Protein AF-A0A950DEA7-F1 (afdb_monomer_lite)

Structure (mmCIF, N/CA/C/O backbone):
data_AF-A0A950DEA7-F1
#
_entry.id   AF-A0A950DEA7-F1
#
loop_
_atom_site.group_PDB
_atom_site.id
_atom_site.type_symbol
_atom_site.label_atom_id
_atom_site.label_alt_id
_atom_site.label_comp_id
_atom_site.label_asym_id
_atom_site.label_entity_id
_atom_site.label_seq_id
_atom_site.pdbx_PDB_ins_code
_atom_site.Cartn_x
_atom_site.Cartn_y
_atom_site.Cartn_z
_atom_site.occupancy
_atom_site.B_iso_or_equiv
_atom_site.auth_seq_id
_atom_site.auth_comp_id
_atom_site.auth_asym_id
_atom_site.auth_atom_id
_atom_site.pdbx_PDB_model_num
ATOM 1 N N . MET A 1 1 ? -5.336 5.102 -19.730 1.00 51.97 1 MET A N 1
ATOM 2 C CA . MET A 1 1 ? -6.077 5.083 -18.445 1.00 51.97 1 MET A CA 1
ATOM 3 C C . MET A 1 1 ? -5.545 6.207 -17.571 1.00 51.97 1 MET A C 1
ATOM 5 O O . MET A 1 1 ? -4.335 6.280 -17.415 1.00 51.97 1 MET A O 1
ATOM 9 N N . SER A 1 2 ? -6.398 7.100 -17.056 1.00 69.62 2 SER A N 1
ATOM 10 C CA . SER A 1 2 ? -5.942 8.187 -16.173 1.00 69.62 2 SER A CA 1
ATOM 11 C C . SER A 1 2 ? -5.297 7.606 -14.909 1.00 69.62 2 SER A C 1
ATOM 13 O O . SER A 1 2 ? -5.825 6.657 -14.327 1.00 69.62 2 SER A O 1
ATOM 15 N N . ASP A 1 3 ? -4.165 8.174 -14.482 1.00 73.38 3 ASP A N 1
ATOM 16 C CA . ASP A 1 3 ? -3.408 7.739 -13.296 1.00 73.38 3 ASP A CA 1
ATOM 17 C C . ASP A 1 3 ? -4.290 7.701 -12.032 1.00 73.38 3 ASP A C 1
ATOM 19 O O . ASP A 1 3 ? -4.070 6.894 -11.129 1.00 73.38 3 ASP A O 1
ATOM 23 N N . PHE A 1 4 ? -5.339 8.527 -12.005 1.00 77.94 4 PHE A N 1
ATOM 24 C CA . PHE A 1 4 ? -6.337 8.578 -10.942 1.00 77.94 4 PHE A CA 1
ATOM 25 C C . PHE A 1 4 ? -7.132 7.268 -10.802 1.00 77.94 4 PHE A C 1
ATOM 27 O O . PHE A 1 4 ? -7.263 6.739 -9.700 1.00 77.94 4 PHE A O 1
ATOM 34 N N . TRP A 1 5 ? -7.590 6.695 -11.920 1.00 86.06 5 TRP A N 1
ATOM 35 C CA . TRP A 1 5 ? -8.356 5.442 -11.931 1.00 86.06 5 TRP A CA 1
ATOM 36 C C . TRP A 1 5 ? -7.534 4.257 -11.426 1.00 86.06 5 TRP A C 1
ATOM 38 O O . TRP A 1 5 ? -8.054 3.380 -10.739 1.00 86.06 5 TRP A O 1
ATOM 48 N N . LEU A 1 6 ? -6.241 4.228 -11.752 1.00 86.69 6 LEU A N 1
ATOM 49 C CA . LEU A 1 6 ? -5.353 3.157 -11.313 1.00 86.69 6 LEU A CA 1
ATOM 50 C C . LEU A 1 6 ? -5.037 3.259 -9.814 1.00 86.69 6 LEU A C 1
ATOM 52 O O . LEU A 1 6 ? -5.045 2.241 -9.124 1.00 86.69 6 LEU A O 1
ATOM 56 N N . VAL A 1 7 ? -4.839 4.477 -9.294 1.00 89.75 7 VAL A N 1
ATOM 57 C CA . VAL A 1 7 ? -4.691 4.709 -7.846 1.00 89.75 7 VAL A CA 1
ATOM 58 C C . VAL A 1 7 ? -5.936 4.250 -7.094 1.00 89.75 7 VAL A C 1
ATOM 60 O O . VAL A 1 7 ? -5.807 3.518 -6.116 1.00 89.75 7 VAL A O 1
ATOM 63 N N . ASP A 1 8 ? -7.133 4.617 -7.557 1.00 91.50 8 ASP A N 1
ATOM 64 C CA . ASP A 1 8 ? -8.373 4.206 -6.893 1.00 91.50 8 ASP A CA 1
ATOM 65 C C . ASP A 1 8 ? -8.626 2.697 -6.972 1.00 91.50 8 ASP A C 1
ATOM 67 O O . ASP A 1 8 ? -9.103 2.104 -6.001 1.00 91.50 8 ASP A O 1
ATOM 71 N N . ARG A 1 9 ? -8.247 2.052 -8.082 1.00 90.94 9 ARG A N 1
ATOM 72 C CA . ARG A 1 9 ? -8.326 0.593 -8.218 1.00 90.94 9 ARG A CA 1
ATOM 73 C C . ARG A 1 9 ? -7.422 -0.114 -7.210 1.00 90.94 9 ARG A C 1
ATOM 75 O O . ARG A 1 9 ? -7.899 -0.995 -6.500 1.00 90.94 9 ARG A O 1
ATOM 82 N N . ILE A 1 10 ? -6.151 0.283 -7.115 1.00 90.94 10 ILE A N 1
ATOM 83 C CA .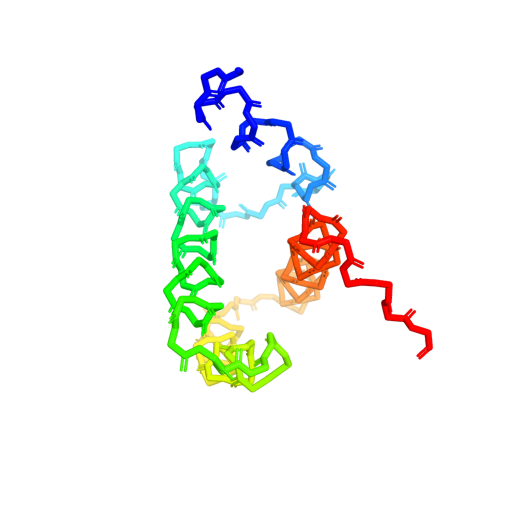 ILE A 1 10 ? -5.203 -0.299 -6.150 1.00 90.94 10 ILE A CA 1
ATOM 84 C C . ILE A 1 10 ? -5.691 -0.037 -4.721 1.00 90.94 10 ILE A C 1
ATOM 86 O O . ILE A 1 10 ? -5.788 -0.969 -3.928 1.00 90.94 10 ILE A O 1
ATOM 90 N N . ARG A 1 11 ? -6.103 1.200 -4.416 1.00 93.44 11 ARG A N 1
ATOM 91 C CA . ARG A 1 11 ? -6.671 1.579 -3.114 1.00 93.44 11 ARG A CA 1
ATOM 92 C C . ARG A 1 11 ? -7.804 0.642 -2.695 1.00 93.44 11 ARG A C 1
ATOM 94 O O . ARG A 1 11 ? -7.765 0.105 -1.596 1.00 93.44 11 ARG A O 1
ATOM 101 N N . SER A 1 12 ? -8.771 0.404 -3.584 1.00 92.25 12 SER A N 1
ATOM 102 C CA . SER A 1 12 ? -9.938 -0.439 -3.285 1.00 92.25 12 SER A CA 1
ATOM 103 C C . SER A 1 12 ? -9.597 -1.898 -2.955 1.00 92.25 12 SER A C 1
ATOM 105 O O . SER A 1 12 ? -10.365 -2.558 -2.267 1.00 92.25 12 SER A O 1
ATOM 107 N N . ARG A 1 13 ? -8.448 -2.400 -3.425 1.00 92.19 13 ARG A N 1
ATOM 108 C CA . ARG A 1 13 ? -7.968 -3.767 -3.160 1.00 92.19 13 ARG A CA 1
ATOM 109 C C . ARG A 1 13 ? -7.089 -3.860 -1.918 1.00 92.19 13 ARG A C 1
ATOM 111 O O . ARG A 1 13 ? -7.027 -4.903 -1.279 1.00 92.19 13 ARG A O 1
ATOM 118 N N . VAL A 1 14 ? -6.384 -2.778 -1.607 1.00 92.44 14 VAL A N 1
ATOM 119 C CA . VAL A 1 14 ? -5.443 -2.698 -0.489 1.00 92.44 14 VAL A CA 1
ATOM 120 C C . VAL A 1 14 ? -6.178 -2.417 0.823 1.00 92.44 14 VAL A C 1
ATOM 122 O O . VAL A 1 14 ? -5.961 -3.111 1.818 1.00 92.44 14 VAL A O 1
ATOM 125 N N . PHE A 1 15 ? -7.087 -1.442 0.806 1.00 91.00 15 PHE A N 1
ATOM 126 C CA . PHE A 1 15 ? -7.858 -0.986 1.962 1.00 91.00 15 PHE A CA 1
ATOM 127 C C . PHE A 1 15 ? -9.215 -1.692 2.023 1.00 91.00 15 PHE A C 1
ATOM 129 O O . PHE A 1 15 ? -10.262 -1.091 1.797 1.00 91.00 15 PHE A O 1
ATOM 136 N N . VAL A 1 16 ? -9.179 -3.000 2.288 1.00 87.00 16 VAL A N 1
ATOM 137 C CA . VAL A 1 16 ? -10.383 -3.816 2.554 1.00 87.00 16 VAL A CA 1
ATOM 138 C C . VAL A 1 16 ? -10.821 -3.768 4.021 1.00 87.00 16 VAL A C 1
ATOM 140 O O . VAL A 1 16 ? -11.921 -4.199 4.346 1.00 87.00 16 VAL A O 1
ATOM 143 N N . VAL A 1 17 ? -9.960 -3.246 4.896 1.00 85.06 17 VAL A N 1
ATOM 144 C CA . VAL A 1 17 ? -10.227 -3.011 6.317 1.00 85.06 17 VAL A CA 1
ATOM 145 C C . VAL A 1 17 ? -9.859 -1.565 6.623 1.00 85.06 17 VAL A C 1
ATOM 147 O O . VAL A 1 17 ? -8.852 -1.062 6.116 1.00 85.06 17 VAL A O 1
ATOM 150 N N . GLU A 1 18 ? -10.680 -0.904 7.432 1.00 83.06 18 GLU A N 1
ATOM 151 C CA . GLU A 1 18 ? -10.438 0.469 7.861 1.00 83.06 18 GLU A CA 1
ATOM 152 C C . GLU A 1 18 ? -9.319 0.519 8.905 1.00 83.06 18 GLU A C 1
ATOM 154 O O . GLU A 1 18 ? -9.296 -0.259 9.858 1.00 83.06 18 GLU A O 1
ATOM 159 N N . LEU A 1 19 ? -8.393 1.461 8.729 1.00 85.12 19 LEU A N 1
ATOM 160 C CA . LEU A 1 19 ? -7.389 1.794 9.731 1.00 85.12 19 LEU A CA 1
ATOM 161 C C . LEU A 1 19 ? -7.758 3.154 10.344 1.00 85.12 19 LEU A C 1
ATOM 163 O O . LEU A 1 19 ? -7.931 4.117 9.588 1.00 85.12 19 LEU A O 1
ATOM 167 N N . PRO A 1 20 ? -7.860 3.281 11.678 1.00 83.81 20 PRO A N 1
ATOM 168 C CA . PRO A 1 20 ? -8.145 4.557 12.324 1.00 83.81 20 PRO A CA 1
ATOM 169 C C . PRO A 1 20 ? -7.199 5.667 11.841 1.00 83.81 20 PRO A C 1
ATOM 171 O O . PRO A 1 20 ? -5.980 5.511 11.823 1.00 83.81 20 PRO A O 1
ATOM 174 N N . GLY A 1 21 ? -7.765 6.795 11.402 1.00 81.62 21 GLY A N 1
ATOM 175 C CA . GLY A 1 21 ? -7.001 7.923 10.848 1.00 81.62 21 GLY A CA 1
ATOM 176 C C . GLY A 1 21 ? -6.645 7.819 9.355 1.00 81.62 21 GLY A C 1
ATOM 177 O O . GLY A 1 21 ? -6.153 8.797 8.779 1.00 81.62 21 GLY A O 1
ATOM 178 N N . MET A 1 22 ? -6.941 6.699 8.685 1.00 87.12 22 MET A N 1
ATOM 179 C CA . MET A 1 22 ? -6.856 6.603 7.224 1.00 87.12 22 MET A CA 1
ATOM 180 C C . MET A 1 22 ? -8.156 7.051 6.567 1.00 87.1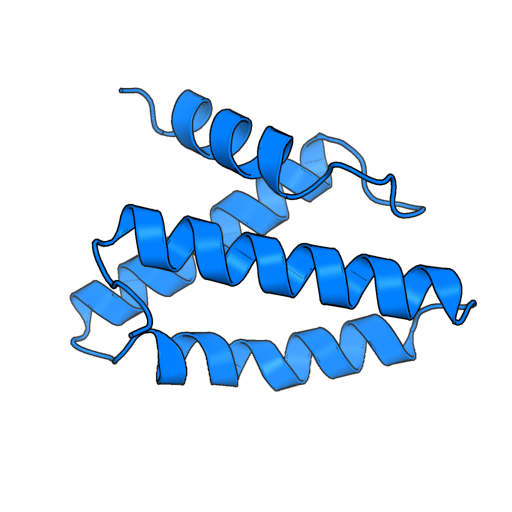2 22 MET A C 1
ATOM 182 O O . MET A 1 22 ? -9.110 6.299 6.414 1.00 87.12 22 MET A O 1
ATOM 186 N N . THR A 1 23 ? -8.178 8.308 6.133 1.00 90.75 23 THR A N 1
ATOM 187 C CA . THR A 1 23 ? -9.217 8.808 5.228 1.00 90.75 23 THR A CA 1
ATOM 188 C C . THR A 1 23 ? -8.939 8.336 3.801 1.00 90.75 23 THR A C 1
ATOM 190 O O . THR A 1 23 ? -7.784 8.130 3.427 1.00 90.75 23 THR A O 1
ATOM 193 N N . ARG A 1 24 ? -9.962 8.292 2.935 1.00 90.44 24 ARG A N 1
ATOM 194 C CA . ARG A 1 24 ? -9.777 7.998 1.496 1.00 90.44 24 ARG A CA 1
ATOM 195 C C . ARG A 1 24 ? -8.693 8.851 0.830 1.00 90.44 24 ARG A C 1
ATOM 197 O O . ARG A 1 24 ? -8.025 8.397 -0.097 1.00 90.44 24 ARG A O 1
ATOM 204 N N . GLN A 1 25 ? -8.521 10.096 1.270 1.00 90.94 25 GLN A N 1
ATOM 205 C CA . GLN A 1 25 ? -7.470 10.972 0.760 1.00 90.94 25 GLN A CA 1
ATOM 206 C C . GLN A 1 25 ? -6.077 10.493 1.188 1.00 90.94 25 GLN A C 1
ATOM 208 O O . GLN A 1 25 ? -5.182 10.423 0.345 1.00 90.94 25 GLN A O 1
ATOM 213 N N . ASN A 1 26 ? -5.910 10.108 2.455 1.00 90.00 26 ASN A N 1
ATOM 214 C CA . ASN A 1 26 ? -4.658 9.558 2.977 1.00 90.00 26 ASN A CA 1
ATOM 215 C C . ASN A 1 26 ? -4.327 8.206 2.328 1.00 90.00 26 ASN A C 1
ATOM 217 O O . ASN A 1 26 ? -3.182 7.970 1.946 1.00 90.00 26 ASN A O 1
ATOM 221 N N . GLU A 1 27 ? -5.332 7.358 2.100 1.00 92.75 27 GLU A N 1
ATOM 222 C CA . GLU A 1 27 ? -5.183 6.101 1.359 1.00 92.75 27 GLU A CA 1
ATOM 223 C C . GLU A 1 27 ? -4.658 6.335 -0.062 1.00 92.75 27 GLU A C 1
ATOM 225 O O . GLU A 1 27 ? -3.659 5.742 -0.476 1.00 92.75 27 GLU A O 1
ATOM 230 N N . ARG A 1 28 ? -5.295 7.245 -0.814 1.00 93.62 28 ARG A N 1
ATOM 231 C CA . ARG A 1 28 ? -4.845 7.624 -2.163 1.00 93.62 28 ARG A CA 1
ATOM 232 C C . ARG A 1 28 ? -3.431 8.187 -2.142 1.00 93.62 28 ARG A C 1
ATOM 234 O O . ARG A 1 28 ? -2.644 7.885 -3.040 1.00 93.62 28 ARG A O 1
ATOM 241 N N . TYR A 1 29 ? -3.111 9.007 -1.144 1.00 92.06 29 TYR A N 1
ATOM 242 C CA . TYR A 1 29 ? -1.782 9.581 -0.990 1.00 92.06 29 TYR A CA 1
ATOM 243 C C . TYR A 1 29 ? -0.725 8.497 -0.759 1.00 92.06 29 TYR A C 1
ATOM 245 O O . TYR A 1 29 ? 0.307 8.515 -1.434 1.00 92.06 29 TYR A O 1
ATOM 253 N N . LEU A 1 30 ? -1.000 7.518 0.110 1.00 91.25 30 LEU A N 1
ATOM 254 C CA . LEU A 1 30 ? -0.104 6.387 0.352 1.00 91.25 30 LEU A CA 1
ATOM 255 C C . LEU A 1 30 ? 0.135 5.593 -0.937 1.00 91.25 30 LEU A C 1
ATOM 257 O O . LEU A 1 30 ? 1.281 5.433 -1.358 1.00 91.25 30 LEU A O 1
ATOM 261 N N . VAL A 1 31 ? -0.940 5.181 -1.619 1.00 92.81 31 VAL A N 1
ATOM 262 C CA . VAL A 1 31 ? -0.854 4.429 -2.884 1.00 92.81 31 VAL A CA 1
ATOM 263 C C . VAL A 1 31 ? -0.047 5.204 -3.925 1.00 92.81 31 VAL A C 1
ATOM 265 O O . VAL A 1 31 ? 0.861 4.654 -4.548 1.00 92.81 31 VAL A O 1
ATOM 268 N N . LYS A 1 32 ? -0.329 6.500 -4.103 1.00 92.88 32 LYS A N 1
ATOM 269 C CA . LYS A 1 32 ? 0.382 7.355 -5.063 1.00 92.88 32 LYS A CA 1
ATOM 270 C C . LYS A 1 32 ? 1.869 7.483 -4.725 1.00 92.88 32 LYS A C 1
ATOM 272 O O . LYS A 1 32 ? 2.699 7.462 -5.635 1.00 92.88 32 LYS A O 1
ATOM 277 N N . SER A 1 33 ? 2.205 7.600 -3.443 1.00 91.00 33 SER A N 1
ATOM 278 C CA . SER A 1 33 ? 3.586 7.744 -2.974 1.00 91.00 33 SER A CA 1
ATOM 279 C C . SER A 1 33 ? 4.383 6.460 -3.196 1.00 91.00 33 SER A C 1
ATOM 281 O O . SER A 1 33 ? 5.457 6.506 -3.798 1.00 91.00 33 SER A O 1
ATOM 283 N N . CYS A 1 34 ? 3.823 5.303 -2.833 1.00 90.69 34 CYS A N 1
ATOM 284 C CA . CYS A 1 34 ? 4.451 4.004 -3.082 1.00 90.69 34 CYS A CA 1
ATOM 285 C C . CYS A 1 34 ? 4.591 3.712 -4.584 1.00 90.69 34 CYS A C 1
ATOM 287 O O . CYS A 1 34 ? 5.659 3.285 -5.021 1.00 90.69 34 CYS A O 1
ATOM 289 N N . ARG A 1 35 ? 3.575 4.029 -5.404 1.00 90.06 35 ARG A N 1
ATOM 2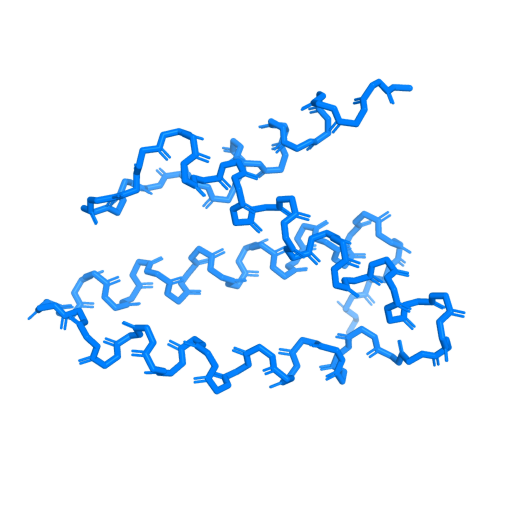90 C CA . ARG A 1 35 ? 3.672 3.934 -6.875 1.00 90.06 35 ARG A CA 1
ATOM 291 C C . ARG A 1 35 ? 4.800 4.794 -7.428 1.00 90.06 35 ARG A C 1
ATOM 293 O O . ARG A 1 35 ? 5.541 4.341 -8.295 1.00 90.06 35 ARG A O 1
ATOM 300 N N . ARG A 1 36 ? 4.944 6.033 -6.949 1.00 89.81 36 ARG A N 1
ATOM 301 C CA . ARG A 1 36 ? 6.022 6.931 -7.385 1.00 89.81 36 ARG A CA 1
ATOM 302 C C . ARG A 1 36 ? 7.394 6.370 -7.016 1.00 89.81 36 ARG A C 1
ATOM 304 O O . ARG A 1 36 ? 8.278 6.380 -7.865 1.00 89.81 36 ARG A O 1
ATOM 311 N N . LEU A 1 37 ? 7.555 5.846 -5.802 1.00 87.69 37 LEU A N 1
ATOM 312 C CA . LEU A 1 37 ? 8.802 5.217 -5.366 1.00 87.69 37 LEU A CA 1
ATOM 313 C C . LEU A 1 37 ? 9.163 4.029 -6.263 1.00 87.69 37 LEU A C 1
ATOM 315 O O . LEU A 1 37 ? 10.260 3.988 -6.812 1.00 87.69 37 LEU A O 1
ATOM 319 N N . VAL A 1 38 ? 8.211 3.122 -6.492 1.00 86.00 38 VAL A N 1
ATOM 320 C CA . VAL A 1 38 ? 8.362 1.977 -7.403 1.00 86.00 38 VAL A CA 1
ATOM 321 C C . VAL A 1 38 ? 8.703 2.433 -8.823 1.00 86.00 38 VAL A C 1
ATOM 323 O O . VAL A 1 38 ? 9.569 1.850 -9.471 1.00 86.00 38 VAL A O 1
ATOM 326 N N . ARG A 1 39 ? 8.068 3.505 -9.313 1.00 87.25 39 ARG A N 1
ATOM 327 C CA . ARG A 1 39 ? 8.369 4.069 -10.634 1.00 87.25 39 ARG A CA 1
ATOM 328 C C . ARG A 1 39 ? 9.787 4.599 -10.748 1.00 87.25 39 ARG A C 1
ATOM 330 O O . ARG A 1 39 ? 10.460 4.269 -11.722 1.00 87.25 39 ARG A O 1
ATOM 337 N N . ASN A 1 40 ? 10.224 5.363 -9.758 1.00 89.44 40 ASN A N 1
ATOM 338 C CA . ASN A 1 40 ? 11.563 5.935 -9.724 1.00 89.44 40 ASN A CA 1
ATOM 339 C C . ASN A 1 40 ? 12.629 4.842 -9.586 1.00 89.44 40 ASN A C 1
ATOM 341 O O . ASN A 1 40 ? 13.622 4.876 -10.302 1.00 89.44 40 ASN A O 1
ATOM 345 N N . ALA A 1 41 ? 12.388 3.840 -8.738 1.00 86.75 41 ALA A N 1
ATOM 346 C CA . ALA A 1 41 ? 13.275 2.693 -8.586 1.00 86.75 41 ALA A CA 1
ATOM 347 C C . ALA A 1 41 ? 13.441 1.921 -9.899 1.00 86.75 41 ALA A C 1
ATOM 349 O O . ALA A 1 41 ? 14.568 1.688 -10.324 1.00 86.75 41 ALA A O 1
ATOM 350 N N . SER A 1 42 ? 12.339 1.603 -10.593 1.00 84.81 42 SER A N 1
ATOM 351 C CA . SER A 1 42 ? 12.419 0.943 -11.903 1.00 84.81 42 SER A CA 1
ATOM 352 C C . SER A 1 42 ? 13.189 1.778 -12.927 1.00 84.81 42 SER A C 1
ATOM 354 O O . SER A 1 42 ? 13.991 1.228 -13.672 1.00 84.81 42 SER A O 1
ATOM 356 N N . ALA A 1 43 ? 12.955 3.094 -12.973 1.00 87.81 43 ALA A N 1
ATOM 357 C CA . ALA A 1 43 ? 13.654 3.988 -13.897 1.00 87.81 43 ALA A CA 1
ATOM 358 C C . ALA A 1 43 ? 15.163 4.067 -13.608 1.00 87.81 43 ALA A C 1
ATOM 360 O O . ALA A 1 43 ? 15.954 4.234 -14.528 1.00 87.81 43 ALA A O 1
ATOM 361 N N . ALA A 1 44 ? 15.556 3.901 -12.344 1.00 89.31 44 ALA A N 1
ATOM 362 C CA . ALA A 1 44 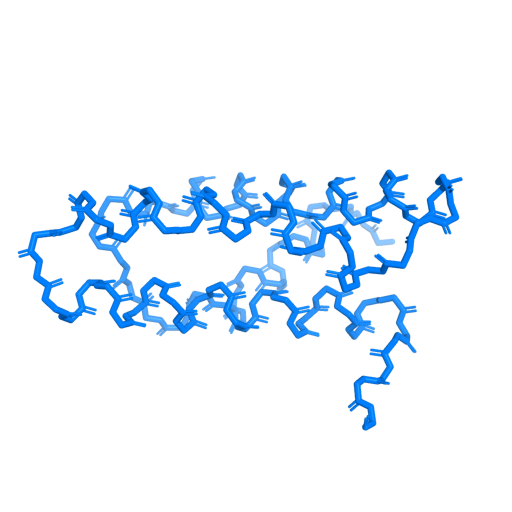? 16.946 3.833 -11.909 1.00 89.31 44 ALA A CA 1
ATOM 363 C C . ALA A 1 44 ? 17.561 2.419 -12.013 1.00 89.31 44 ALA A C 1
ATOM 365 O O . ALA A 1 44 ? 18.690 2.220 -11.574 1.00 89.31 44 ALA A O 1
ATOM 366 N N . GLY A 1 45 ? 16.831 1.424 -12.537 1.00 87.94 45 GLY A N 1
ATOM 367 C CA . GLY A 1 45 ? 17.294 0.031 -12.608 1.00 87.94 45 GLY A CA 1
ATOM 368 C C . GLY A 1 45 ? 17.386 -0.676 -11.249 1.00 87.94 45 GLY A C 1
ATOM 369 O O . GLY A 1 45 ? 17.984 -1.744 -11.146 1.00 87.94 45 GLY A O 1
ATOM 370 N N . VAL A 1 46 ? 16.797 -0.104 -10.197 1.00 87.69 46 VAL A N 1
ATOM 371 C CA . VAL A 1 46 ? 16.806 -0.674 -8.847 1.00 87.69 46 VAL A CA 1
ATOM 372 C C . VAL A 1 46 ? 15.727 -1.758 -8.741 1.00 87.69 46 VAL A C 1
ATOM 374 O O . VAL A 1 46 ? 14.556 -1.483 -9.035 1.00 87.69 46 VAL A O 1
ATOM 377 N N . PRO A 1 47 ? 16.065 -2.978 -8.278 1.00 86.12 47 PRO A N 1
ATOM 378 C CA . PRO A 1 47 ? 15.079 -4.030 -8.060 1.00 86.12 47 PRO A CA 1
ATOM 379 C C . PRO A 1 47 ? 13.973 -3.590 -7.096 1.00 86.12 47 PRO A C 1
ATOM 381 O O . PRO A 1 47 ? 14.239 -3.010 -6.042 1.00 86.12 47 PRO A O 1
ATOM 384 N N . LEU A 1 48 ? 12.718 -3.925 -7.411 1.00 82.12 48 LEU A N 1
ATOM 385 C CA . LEU A 1 48 ? 11.565 -3.519 -6.598 1.00 82.12 48 LEU A CA 1
ATOM 386 C C . LEU A 1 48 ? 11.643 -4.014 -5.151 1.00 82.12 48 LEU A C 1
ATOM 388 O O . LEU A 1 48 ? 11.193 -3.312 -4.252 1.00 82.12 48 LEU A O 1
ATOM 392 N N . ALA A 1 49 ? 12.242 -5.183 -4.914 1.00 84.81 49 ALA A N 1
ATOM 393 C CA . ALA A 1 49 ? 12.461 -5.702 -3.565 1.00 84.81 49 ALA A CA 1
ATOM 394 C C . ALA A 1 49 ? 13.382 -4.788 -2.737 1.00 84.81 49 ALA A C 1
ATOM 396 O O . ALA A 1 49 ? 13.104 -4.538 -1.568 1.00 84.81 49 ALA A O 1
ATOM 397 N N . VAL A 1 50 ? 14.425 -4.230 -3.363 1.00 85.50 50 VAL A N 1
ATOM 398 C CA . VAL A 1 50 ? 15.353 -3.274 -2.734 1.00 85.50 50 VAL A CA 1
ATOM 399 C C . VAL A 1 50 ? 14.665 -1.930 -2.504 1.00 85.50 50 VAL A C 1
ATOM 401 O O . VAL A 1 50 ? 14.797 -1.328 -1.445 1.00 85.50 50 VAL A O 1
ATOM 404 N N . ALA A 1 51 ? 13.869 -1.467 -3.465 1.00 85.12 51 ALA A N 1
ATOM 405 C CA . ALA A 1 51 ? 13.082 -0.250 -3.293 1.00 85.12 51 ALA A CA 1
ATOM 406 C C . ALA A 1 51 ? 12.052 -0.389 -2.155 1.00 85.12 51 ALA A C 1
ATOM 408 O O . ALA A 1 51 ? 11.833 0.539 -1.380 1.00 85.12 51 ALA A O 1
ATOM 409 N N . TRP A 1 52 ? 11.438 -1.567 -2.028 1.00 87.38 52 TRP A N 1
ATOM 410 C CA . TRP A 1 52 ? 10.480 -1.857 -0.969 1.00 87.38 52 TRP A CA 1
ATOM 411 C C . TRP A 1 52 ? 11.142 -2.022 0.402 1.00 87.38 52 TRP A C 1
ATOM 413 O O . TRP A 1 52 ? 10.571 -1.589 1.400 1.00 87.38 52 TRP A O 1
ATOM 423 N N . SER A 1 53 ? 12.349 -2.590 0.486 1.00 85.06 53 SER A N 1
ATOM 424 C CA . SER A 1 53 ? 13.057 -2.724 1.767 1.00 85.06 53 SER A CA 1
ATOM 425 C C . SER A 1 53 ? 13.403 -1.367 2.387 1.00 85.06 53 SER A C 1
ATOM 427 O O . SER A 1 53 ? 13.354 -1.227 3.607 1.00 85.06 53 SER A O 1
ATOM 429 N N . GLN A 1 54 ? 13.626 -0.332 1.570 1.00 81.75 54 GLN A N 1
ATOM 430 C CA . GLN A 1 54 ? 13.793 1.048 2.048 1.00 81.75 54 GLN A CA 1
ATOM 431 C C . GLN A 1 54 ? 12.533 1.602 2.732 1.00 81.75 54 GLN A C 1
ATOM 433 O O . GLN A 1 54 ? 12.634 2.432 3.634 1.00 81.75 54 GLN A O 1
ATOM 438 N N . LEU A 1 55 ? 11.342 1.116 2.360 1.00 84.50 55 LEU A N 1
ATOM 439 C CA . LEU A 1 55 ? 10.101 1.433 3.072 1.00 84.50 55 LEU A CA 1
ATOM 440 C C . LEU A 1 55 ? 9.969 0.667 4.394 1.00 84.50 55 LEU A C 1
ATOM 442 O O . LEU A 1 55 ? 9.190 1.094 5.241 1.00 84.50 55 LEU A O 1
ATOM 446 N N . GLY A 1 56 ? 10.732 -0.409 4.608 1.00 83.56 56 GLY A N 1
ATOM 447 C CA . GLY A 1 56 ? 10.685 -1.223 5.826 1.00 83.56 56 GLY A CA 1
ATOM 448 C C . GLY A 1 56 ? 10.869 -0.394 7.097 1.00 83.56 56 GLY A C 1
ATOM 449 O O . GLY A 1 56 ? 10.027 -0.444 7.987 1.00 83.56 56 GLY A O 1
ATOM 450 N N . GLN A 1 57 ? 11.871 0.489 7.124 1.00 81.75 57 GLN A N 1
ATOM 451 C CA . GLN A 1 57 ? 12.106 1.380 8.269 1.00 81.75 57 GLN A CA 1
ATOM 452 C C . GLN A 1 57 ? 10.945 2.351 8.519 1.00 81.75 57 GLN A C 1
ATOM 454 O O . GLN A 1 57 ? 10.646 2.702 9.660 1.00 81.75 57 GLN A O 1
ATOM 459 N N . TYR A 1 58 ? 10.285 2.820 7.457 1.00 83.12 58 TYR A N 1
ATOM 460 C CA . TYR A 1 58 ? 9.106 3.671 7.596 1.00 83.12 58 TYR A CA 1
ATOM 461 C C . TYR A 1 58 ? 7.922 2.878 8.153 1.00 83.12 58 TYR A C 1
ATOM 463 O O . TYR A 1 58 ? 7.234 3.366 9.047 1.00 83.12 58 TYR A O 1
ATOM 471 N N . ILE A 1 59 ? 7.720 1.652 7.663 1.00 85.75 59 ILE A N 1
ATOM 472 C CA . ILE A 1 59 ? 6.670 0.744 8.129 1.00 85.75 59 ILE A CA 1
ATOM 473 C C . ILE A 1 59 ? 6.865 0.447 9.617 1.00 85.75 59 ILE A C 1
ATOM 475 O O . ILE A 1 59 ? 5.929 0.649 10.379 1.00 85.75 59 ILE A O 1
ATOM 479 N N . GLU A 1 60 ? 8.077 0.095 10.049 1.00 86.25 60 GLU A N 1
ATOM 480 C CA . GLU A 1 60 ? 8.415 -0.165 11.459 1.00 86.25 60 GLU A CA 1
ATOM 481 C C . GLU A 1 60 ? 8.179 1.056 12.368 1.00 86.25 60 GLU A C 1
ATOM 483 O O . GLU A 1 60 ? 7.644 0.963 13.481 1.00 86.25 60 GLU A O 1
ATOM 488 N N . ARG A 1 61 ? 8.541 2.255 11.895 1.00 85.62 61 ARG A N 1
ATOM 489 C CA . ARG A 1 61 ? 8.271 3.503 12.627 1.00 85.62 61 ARG A CA 1
ATOM 490 C C . ARG A 1 61 ? 6.780 3.825 12.688 1.00 85.62 61 ARG A C 1
ATOM 492 O O . ARG A 1 61 ? 6.326 4.397 13.674 1.00 85.62 61 ARG A O 1
ATOM 499 N N . ALA A 1 62 ? 6.023 3.498 11.647 1.00 84.25 62 ALA A N 1
ATOM 500 C CA . ALA A 1 62 ? 4.582 3.702 11.628 1.00 84.25 62 ALA A CA 1
ATOM 501 C C . ALA A 1 62 ? 3.872 2.705 12.556 1.00 84.25 62 ALA A C 1
ATOM 503 O O . ALA A 1 62 ? 3.050 3.129 13.365 1.00 84.25 62 ALA A O 1
ATOM 504 N N . THR A 1 63 ? 4.237 1.420 12.519 1.00 86.38 63 THR A N 1
ATOM 505 C CA . THR A 1 63 ? 3.666 0.380 13.392 1.00 86.38 63 THR A CA 1
ATOM 506 C C . THR A 1 63 ? 3.957 0.636 14.864 1.00 86.38 63 THR A C 1
ATOM 508 O O . THR A 1 63 ? 3.070 0.482 15.697 1.00 86.38 63 THR A O 1
ATOM 511 N N . SER A 1 64 ? 5.163 1.092 15.216 1.00 85.06 64 SER A N 1
ATOM 512 C CA . SER A 1 64 ? 5.506 1.386 16.620 1.00 85.06 64 SER A CA 1
ATOM 513 C C . SER A 1 64 ? 4.684 2.529 17.233 1.00 85.06 64 SER A C 1
ATOM 515 O O . SER A 1 64 ? 4.537 2.586 18.452 1.00 85.06 64 SER A O 1
ATOM 517 N N . ARG A 1 65 ? 4.106 3.411 16.406 1.00 85.62 65 ARG A N 1
ATOM 518 C CA . ARG A 1 65 ? 3.228 4.513 16.839 1.00 85.62 65 ARG A CA 1
ATOM 519 C C . ARG A 1 65 ? 1.760 4.109 16.990 1.00 85.62 65 ARG A C 1
ATOM 521 O O . ARG A 1 65 ? 0.965 4.917 17.467 1.00 85.62 65 ARG A O 1
ATOM 528 N N . MET A 1 66 ? 1.391 2.900 16.575 1.00 87.81 66 MET A N 1
ATOM 529 C CA . MET A 1 66 ? 0.018 2.406 16.672 1.00 87.81 66 MET A CA 1
ATOM 530 C C . MET A 1 66 ? -0.283 1.925 18.086 1.00 87.81 66 MET A C 1
ATOM 532 O O . MET A 1 66 ? 0.581 1.347 18.760 1.00 87.81 66 MET A O 1
ATOM 536 N N . ARG A 1 67 ? -1.512 2.199 18.531 1.00 87.25 67 ARG A N 1
ATOM 537 C CA . ARG A 1 67 ? -1.933 2.036 19.925 1.00 87.25 67 ARG A CA 1
ATOM 538 C C . ARG A 1 67 ? -2.302 0.596 20.234 1.00 87.25 67 ARG A C 1
ATOM 540 O O . ARG A 1 67 ? -2.072 0.151 21.352 1.00 87.25 67 ARG A O 1
ATOM 547 N N . THR A 1 68 ? -2.867 -0.112 19.262 1.00 90.94 68 THR A N 1
ATOM 548 C CA . THR A 1 68 ? -3.350 -1.486 19.441 1.00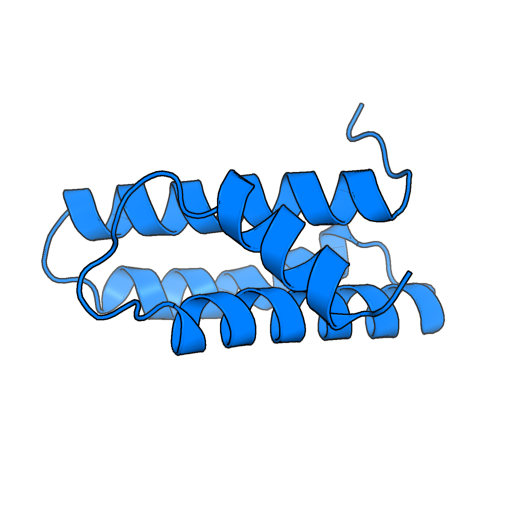 90.94 68 THR A CA 1
ATOM 549 C C . THR A 1 68 ? -2.614 -2.467 18.537 1.00 90.94 68 THR A C 1
ATOM 551 O O . THR A 1 68 ? -2.129 -2.096 17.467 1.00 90.94 68 THR A O 1
ATOM 554 N N . GLU A 1 69 ? -2.562 -3.734 18.950 1.00 90.12 69 GLU A N 1
ATOM 555 C CA . GLU A 1 69 ? -2.000 -4.805 18.118 1.00 90.12 69 GLU A CA 1
ATOM 556 C C . GLU A 1 69 ? -2.809 -4.987 16.829 1.00 90.12 69 GLU A C 1
ATOM 558 O O . GLU A 1 69 ? -2.244 -5.075 15.744 1.00 90.12 69 GLU A O 1
ATOM 563 N N . GLN A 1 70 ? -4.138 -4.879 16.921 1.00 88.75 70 GLN A N 1
ATOM 564 C CA . GLN A 1 70 ? -5.023 -4.935 15.759 1.00 88.75 70 GLN A CA 1
ATOM 565 C C . GLN A 1 70 ? -4.684 -3.865 14.709 1.00 88.75 70 GLN A C 1
ATOM 567 O O . GLN A 1 70 ? -4.679 -4.152 13.512 1.00 88.75 70 GLN A O 1
ATOM 572 N N . GLU A 1 71 ? -4.394 -2.627 15.124 1.00 89.25 71 GLU A N 1
ATOM 573 C CA . GLU A 1 71 ? -3.972 -1.561 14.203 1.00 89.25 71 GLU A CA 1
ATOM 574 C C . GLU A 1 71 ? -2.647 -1.907 13.515 1.00 89.25 71 GLU A C 1
ATOM 576 O O . GLU A 1 71 ? -2.513 -1.703 12.306 1.00 89.25 71 GLU A O 1
ATOM 581 N N . ARG A 1 72 ? -1.690 -2.470 14.265 1.00 90.69 72 ARG A N 1
ATOM 582 C CA . ARG 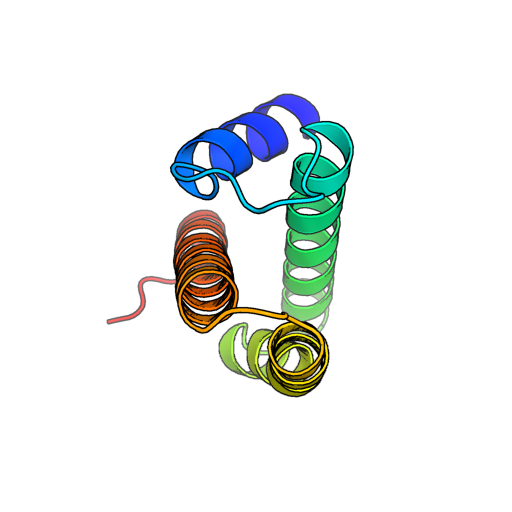A 1 72 ? -0.376 -2.881 13.746 1.00 90.69 72 ARG A CA 1
ATOM 583 C C . ARG A 1 72 ? -0.520 -3.969 12.697 1.00 90.69 72 ARG A C 1
ATOM 585 O O . ARG A 1 72 ? -0.024 -3.801 11.582 1.00 90.69 72 ARG A O 1
ATOM 592 N N . GLU A 1 73 ? -1.240 -5.036 13.022 1.00 91.19 73 GLU A N 1
ATOM 593 C CA . GLU A 1 73 ? -1.515 -6.143 12.105 1.00 91.19 73 GLU A CA 1
ATOM 594 C C . GLU A 1 73 ? -2.241 -5.657 10.848 1.00 91.19 73 GLU A C 1
ATOM 596 O O . GLU A 1 73 ? -1.850 -5.985 9.724 1.00 91.19 73 GLU A O 1
ATOM 601 N N . THR A 1 74 ? -3.254 -4.802 11.022 1.00 91.19 74 THR A N 1
ATOM 602 C CA . THR A 1 74 ? -4.026 -4.231 9.911 1.00 91.19 74 THR A CA 1
ATOM 603 C C . THR A 1 74 ? -3.131 -3.405 8.991 1.00 91.19 74 THR A C 1
ATOM 605 O O . THR A 1 74 ? -3.188 -3.555 7.768 1.00 91.19 74 THR A O 1
ATOM 608 N N . PHE A 1 75 ? -2.263 -2.562 9.550 1.00 91.12 75 PHE A N 1
ATOM 609 C CA . PHE A 1 75 ? -1.339 -1.755 8.761 1.00 91.12 75 PHE A CA 1
ATOM 610 C C . PHE A 1 75 ? -0.301 -2.602 8.023 1.00 91.12 75 PHE A C 1
ATOM 612 O O . PHE A 1 75 ? -0.053 -2.368 6.838 1.00 91.12 75 PHE A O 1
ATOM 619 N N . VAL A 1 76 ? 0.273 -3.616 8.675 1.00 90.75 76 VAL A N 1
ATOM 620 C CA . VAL A 1 76 ? 1.205 -4.547 8.023 1.00 90.75 76 VAL A CA 1
ATOM 621 C C . VAL A 1 76 ? 0.514 -5.275 6.870 1.00 90.75 76 VAL A C 1
ATOM 623 O O . VAL A 1 76 ? 1.064 -5.323 5.768 1.00 90.75 76 VAL A O 1
ATOM 626 N N . ALA A 1 77 ? -0.715 -5.759 7.069 1.00 91.75 77 ALA A N 1
ATOM 627 C CA . ALA A 1 77 ? -1.498 -6.412 6.022 1.00 91.75 77 ALA A CA 1
ATOM 628 C C . ALA A 1 77 ? -1.804 -5.467 4.843 1.00 91.75 77 ALA A C 1
ATOM 630 O O . ALA A 1 77 ? -1.691 -5.865 3.682 1.00 91.75 77 ALA A O 1
ATOM 631 N N . ILE A 1 78 ? -2.143 -4.202 5.119 1.00 93.00 78 ILE A N 1
ATOM 632 C CA . ILE A 1 78 ? -2.319 -3.154 4.100 1.00 93.00 78 ILE A CA 1
ATOM 633 C C . ILE A 1 78 ? -1.027 -2.972 3.293 1.00 93.00 78 ILE A C 1
ATOM 635 O O . ILE A 1 78 ? -1.060 -2.988 2.062 1.00 93.00 78 ILE A O 1
ATOM 639 N N . MET A 1 79 ? 0.123 -2.847 3.960 1.00 92.62 79 MET A N 1
ATOM 640 C CA . MET A 1 79 ? 1.408 -2.657 3.283 1.00 92.62 79 MET A CA 1
ATOM 641 C C . MET A 1 79 ? 1.817 -3.881 2.456 1.00 92.62 79 MET A C 1
ATOM 643 O O . MET A 1 79 ? 2.317 -3.718 1.344 1.00 92.62 79 MET A O 1
ATOM 647 N N . GLN A 1 80 ? 1.560 -5.099 2.937 1.00 90.94 80 GLN A N 1
ATOM 648 C CA . GLN A 1 80 ? 1.802 -6.328 2.173 1.00 90.94 80 GLN A CA 1
ATOM 649 C C . GLN A 1 80 ? 0.936 -6.390 0.908 1.00 90.94 80 GLN A C 1
ATOM 651 O O . GLN A 1 80 ? 1.470 -6.567 -0.184 1.00 90.94 80 GLN A O 1
ATOM 656 N N . ARG A 1 81 ? -0.376 -6.134 1.016 1.00 92.81 81 ARG A N 1
ATOM 657 C CA . ARG A 1 81 ? -1.272 -6.078 -0.157 1.00 92.81 81 ARG A CA 1
ATOM 658 C C . ARG A 1 81 ? -0.845 -5.004 -1.151 1.00 92.81 81 ARG A C 1
ATOM 660 O O . ARG A 1 81 ? -0.908 -5.217 -2.360 1.00 92.81 81 ARG A O 1
ATOM 667 N N . LEU A 1 82 ? -0.408 -3.847 -0.649 1.00 92.56 82 LEU A N 1
ATOM 668 C CA . LEU A 1 82 ? 0.079 -2.761 -1.492 1.00 92.56 82 LEU A CA 1
ATOM 669 C C . LEU A 1 82 ? 1.328 -3.181 -2.264 1.00 92.56 82 LEU A C 1
ATOM 671 O O . LEU A 1 82 ? 1.394 -2.936 -3.465 1.00 92.56 82 LEU A O 1
ATOM 675 N N . ARG A 1 83 ? 2.287 -3.844 -1.609 1.00 91.38 83 ARG A N 1
ATOM 676 C CA . ARG A 1 83 ? 3.465 -4.406 -2.281 1.00 91.38 83 ARG A CA 1
ATOM 677 C C . ARG A 1 83 ? 3.048 -5.309 -3.435 1.00 91.38 83 ARG A C 1
ATOM 679 O O . ARG A 1 83 ? 3.512 -5.117 -4.555 1.00 91.38 83 ARG A O 1
ATOM 686 N N . ASP A 1 84 ? 2.158 -6.254 -3.171 1.00 90.69 84 ASP A N 1
ATOM 687 C CA . ASP A 1 84 ? 1.790 -7.280 -4.142 1.00 90.69 84 ASP A CA 1
ATOM 688 C C . ASP A 1 84 ? 1.052 -6.678 -5.351 1.00 90.69 84 ASP A C 1
ATOM 690 O O . ASP A 1 84 ? 1.351 -7.022 -6.496 1.00 90.69 84 ASP A O 1
ATOM 694 N N . GLU A 1 85 ? 0.155 -5.709 -5.131 1.00 91.06 85 GLU A N 1
ATOM 695 C CA . GLU A 1 85 ? -0.510 -4.988 -6.226 1.00 91.06 85 GLU A CA 1
ATOM 696 C C . GLU A 1 85 ? 0.479 -4.162 -7.064 1.00 91.06 85 GLU A C 1
ATOM 698 O O . GLU A 1 85 ? 0.351 -4.117 -8.288 1.00 91.06 85 GLU A O 1
ATOM 703 N N . LEU A 1 86 ? 1.492 -3.550 -6.443 1.00 88.56 86 LEU A N 1
ATOM 704 C CA . LEU A 1 86 ? 2.518 -2.781 -7.157 1.00 88.56 86 LEU A CA 1
ATOM 705 C C . LEU A 1 86 ? 3.469 -3.676 -7.957 1.00 88.56 86 LEU A C 1
ATOM 707 O O . LEU A 1 86 ? 3.847 -3.330 -9.076 1.00 88.56 86 LEU A O 1
ATOM 711 N N . PHE A 1 87 ? 3.842 -4.836 -7.417 1.00 86.75 87 PHE A N 1
ATOM 712 C CA . PHE A 1 87 ? 4.666 -5.815 -8.128 1.00 86.75 87 PHE A CA 1
ATOM 713 C C . PHE A 1 87 ? 3.897 -6.403 -9.315 1.00 86.75 87 PHE A C 1
ATOM 715 O O . PHE A 1 87 ? 4.432 -6.470 -10.425 1.00 86.75 87 PHE A O 1
ATOM 722 N N . ARG A 1 88 ? 2.609 -6.713 -9.120 1.00 85.38 88 ARG A N 1
ATOM 723 C CA . ARG A 1 88 ? 1.701 -7.143 -10.189 1.00 85.38 88 ARG A CA 1
ATOM 724 C C . ARG A 1 88 ? 1.524 -6.068 -11.266 1.00 85.38 88 ARG A C 1
ATOM 726 O O . ARG A 1 88 ? 1.565 -6.411 -12.443 1.00 85.38 88 ARG A O 1
ATOM 733 N N . GLU A 1 89 ? 1.380 -4.788 -10.899 1.00 80.94 89 GLU A N 1
ATOM 734 C CA . GLU A 1 89 ? 1.326 -3.663 -11.858 1.00 80.94 89 GLU A CA 1
ATOM 735 C C . GLU A 1 89 ? 2.558 -3.652 -12.777 1.00 80.94 89 GLU A C 1
ATOM 737 O O . GLU A 1 89 ? 2.452 -3.351 -13.964 1.00 80.94 89 GLU A O 1
ATOM 742 N N . ARG A 1 90 ? 3.732 -4.000 -12.239 1.00 74.81 90 ARG A N 1
ATOM 743 C CA . ARG A 1 90 ? 4.998 -4.026 -12.980 1.00 74.81 90 ARG A CA 1
ATOM 744 C C . ARG A 1 90 ? 5.271 -5.322 -13.740 1.00 74.81 90 ARG A C 1
ATOM 746 O O . ARG A 1 90 ? 6.306 -5.411 -14.391 1.00 74.81 90 ARG A O 1
ATOM 753 N N . GLY A 1 91 ? 4.380 -6.311 -13.668 1.00 66.38 91 GLY A N 1
ATOM 754 C CA . GLY A 1 91 ? 4.621 -7.637 -14.242 1.00 66.38 91 GLY A CA 1
ATOM 755 C C . GLY A 1 91 ? 5.687 -8.444 -13.491 1.00 66.38 91 GLY A C 1
ATOM 756 O O . GLY A 1 91 ? 6.112 -9.492 -13.972 1.00 66.38 91 GLY A O 1
ATOM 757 N N . CYS A 1 92 ? 6.111 -7.991 -12.306 1.00 57.69 92 CYS A N 1
ATOM 758 C CA . CYS A 1 92 ? 6.967 -8.764 -11.420 1.00 57.69 92 CYS A CA 1
ATOM 759 C C . CYS A 1 92 ? 6.097 -9.803 -10.710 1.00 57.69 92 CYS A C 1
ATOM 761 O O . CYS A 1 92 ? 5.460 -9.516 -9.697 1.00 57.69 92 CYS A O 1
ATOM 763 N N . VAL A 1 93 ? 6.049 -11.017 -11.251 1.00 45.50 93 VAL A N 1
ATOM 764 C CA . VAL A 1 93 ? 5.518 -12.165 -10.516 1.00 45.50 93 VAL A CA 1
ATOM 765 C C . VAL A 1 93 ? 6.554 -12.510 -9.449 1.00 45.50 93 VAL A C 1
ATOM 767 O O . VAL A 1 93 ? 7.654 -12.941 -9.789 1.00 45.50 93 VAL A O 1
ATOM 770 N N . LEU A 1 94 ? 6.233 -12.277 -8.172 1.00 49.84 94 LEU A N 1
ATOM 771 C CA . LEU A 1 94 ? 6.946 -12.924 -7.068 1.00 49.84 94 LEU A CA 1
ATOM 772 C C . LEU A 1 94 ? 6.680 -14.428 -7.225 1.00 49.84 94 LEU A C 1
ATOM 774 O O . LEU A 1 94 ? 5.588 -14.893 -6.903 1.00 49.84 94 LEU A O 1
ATOM 778 N N . ARG A 1 95 ? 7.616 -15.129 -7.865 1.00 38.66 95 ARG A N 1
ATOM 779 C CA . ARG A 1 95 ? 7.672 -16.591 -7.917 1.00 38.66 95 ARG A CA 1
ATOM 780 C C . ARG A 1 95 ? 8.426 -17.104 -6.706 1.00 38.66 95 ARG A C 1
ATOM 782 O O . ARG A 1 95 ? 9.432 -16.451 -6.349 1.00 38.66 95 ARG A O 1
#

Sequence (95 aa):
MSDFWLVDRIRSRVFVVELPGMTRQNERYLVKSCRRLVRNASAAGVPLAVAWSQLGQYIERATSRMRTEQERETFVAIMQRLRDELFRERGCVLR

Foldseek 3Di:
DPPQVLLVVLLCQLPPDDAPPDDPVNSSVVLVVLLVLQVVCVVVVHDLVVSLVVCVVVLVVVLVPDDDPVNNVSSVSSSVSSSVSSCVVVVNDPD

pLDDT: mean 85.44, std 10.01, range [38.66, 93.62]

Secondary structure (DSSP, 8-state):
--HHHHHHHHHHHH-SS--TT--HHHHHHHHHHHHHHHHHHHHTT--HHHHHHHHHHHHHHHHHT-SSHHHHHHHHHHHHHHHHHHHHHTT----

Radius of gyration: 13.28 Å; chains: 1; bounding box: 28×28×38 Å